Prot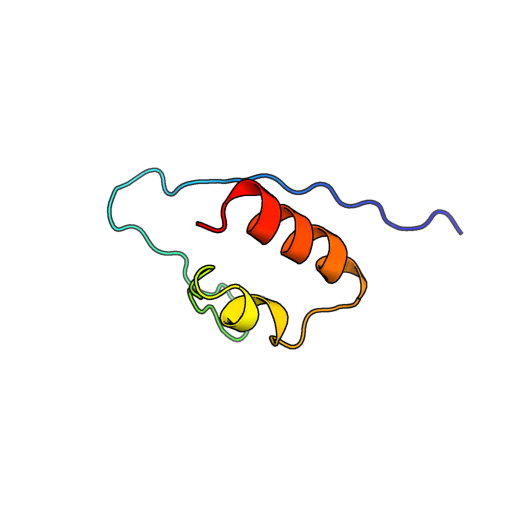ein AF-U1RHJ3-F1 (afdb_monomer_lite)

Organism: NCBI:txid1227262

pLDDT: mean 91.76, std 7.77, range [49.44, 97.06]

Structure (mmCIF, N/CA/C/O backbone):
data_AF-U1RHJ3-F1
#
_entry.id   AF-U1RHJ3-F1
#
loop_
_atom_site.group_PDB
_atom_site.id
_atom_site.type_symbol
_atom_site.label_atom_id
_atom_site.label_alt_id
_atom_site.label_comp_id
_atom_site.label_asym_id
_atom_site.label_entity_id
_atom_site.label_seq_id
_atom_site.pdbx_PDB_ins_code
_atom_site.Cartn_x
_atom_site.Cartn_y
_atom_site.Cartn_z
_atom_site.occupancy
_atom_site.B_iso_or_equiv
_atom_site.auth_seq_id
_atom_site.auth_comp_id
_atom_site.auth_asym_id
_atom_site.auth_atom_id
_atom_site.pdbx_PDB_model_num
ATOM 1 N N . MET A 1 1 ? 0.936 9.154 -25.556 1.00 49.44 1 MET A N 1
ATOM 2 C CA . MET A 1 1 ? 1.557 8.296 -24.524 1.00 49.44 1 MET A CA 1
ATOM 3 C C . MET A 1 1 ? 0.455 7.466 -23.888 1.00 49.44 1 MET A C 1
ATOM 5 O O . MET A 1 1 ? -0.451 8.045 -23.302 1.00 49.44 1 MET A O 1
ATOM 9 N N . HIS A 1 2 ? 0.459 6.146 -24.057 1.00 66.38 2 HIS A N 1
ATOM 10 C CA . HIS A 1 2 ? -0.476 5.282 -23.335 1.00 66.38 2 HIS A CA 1
ATOM 11 C C . HIS A 1 2 ? 0.091 5.103 -21.925 1.00 66.38 2 HIS A C 1
ATOM 13 O O . HIS A 1 2 ? 1.075 4.394 -21.754 1.00 66.38 2 HIS A O 1
ATOM 19 N N . GLY A 1 3 ? -0.431 5.855 -20.952 1.00 82.19 3 GLY A N 1
ATOM 20 C CA . GLY A 1 3 ? 0.039 5.801 -19.565 1.00 82.19 3 GLY A CA 1
ATOM 21 C C . GLY A 1 3 ? -0.074 4.403 -18.946 1.00 82.19 3 GLY A C 1
ATOM 22 O O . GLY A 1 3 ? -0.694 3.500 -19.508 1.00 82.19 3 GLY A O 1
ATOM 23 N N . PHE A 1 4 ? 0.509 4.227 -17.763 1.00 86.94 4 PHE A N 1
ATOM 24 C CA . PHE A 1 4 ? 0.427 2.969 -17.021 1.00 86.94 4 PHE A CA 1
ATOM 25 C C . PHE A 1 4 ? -0.921 2.833 -16.303 1.00 86.94 4 PHE A C 1
ATOM 27 O O . PHE A 1 4 ? -1.548 3.823 -15.927 1.00 86.94 4 PHE A O 1
ATOM 34 N N . ARG A 1 5 ? -1.374 1.591 -16.109 1.00 91.25 5 ARG A N 1
ATOM 35 C CA . ARG A 1 5 ? -2.568 1.260 -15.321 1.00 91.25 5 ARG A CA 1
ATOM 36 C C . ARG A 1 5 ? -2.187 0.272 -14.232 1.00 91.25 5 ARG A C 1
ATOM 38 O O . ARG A 1 5 ? -1.469 -0.685 -14.503 1.00 91.25 5 ARG A O 1
ATOM 45 N N . MET A 1 6 ? -2.719 0.487 -13.037 1.00 92.12 6 MET A N 1
ATOM 46 C CA . MET A 1 6 ? -2.485 -0.357 -11.872 1.00 92.12 6 MET A CA 1
ATOM 47 C C . MET A 1 6 ? -3.807 -0.950 -11.381 1.00 92.12 6 MET A C 1
ATOM 49 O O . MET A 1 6 ? -4.849 -0.297 -11.430 1.00 92.12 6 MET A O 1
ATOM 53 N N . ARG A 1 7 ? -3.760 -2.203 -10.927 1.00 94.44 7 ARG A N 1
ATOM 54 C CA . ARG A 1 7 ? -4.832 -2.861 -10.176 1.00 94.44 7 ARG A CA 1
ATOM 55 C C . ARG A 1 7 ? -4.252 -3.320 -8.846 1.00 94.44 7 ARG A C 1
ATOM 57 O O . ARG A 1 7 ? -3.110 -3.770 -8.809 1.00 94.44 7 ARG A O 1
ATOM 64 N N . VAL A 1 8 ? -5.038 -3.182 -7.786 1.00 92.88 8 VAL A N 1
ATOM 65 C CA . VAL A 1 8 ? -4.646 -3.502 -6.411 1.00 92.88 8 VAL A CA 1
ATOM 66 C C . VAL A 1 8 ? -5.702 -4.415 -5.813 1.00 92.88 8 VAL A C 1
ATOM 68 O O . VAL A 1 8 ? -6.893 -4.237 -6.070 1.00 92.88 8 VAL A O 1
ATOM 71 N N . TRP A 1 9 ? -5.259 -5.389 -5.026 1.00 94.69 9 TRP A N 1
ATOM 72 C CA . TRP A 1 9 ? -6.115 -6.357 -4.353 1.00 94.69 9 TRP A CA 1
ATOM 73 C C . TRP A 1 9 ? -5.754 -6.415 -2.876 1.00 94.69 9 TRP A C 1
ATOM 75 O O . TRP A 1 9 ? -4.582 -6.307 -2.518 1.00 94.69 9 TRP A O 1
ATOM 85 N N . LEU A 1 10 ? -6.763 -6.624 -2.035 1.00 93.38 10 LEU A N 1
ATOM 86 C CA . LEU A 1 10 ? -6.542 -7.037 -0.656 1.00 93.38 10 LEU A CA 1
ATOM 87 C C . LEU A 1 10 ? -6.154 -8.515 -0.628 1.00 93.38 10 LEU A C 1
ATOM 89 O O . LEU A 1 10 ? -6.675 -9.317 -1.405 1.00 93.38 10 LEU A O 1
ATOM 93 N N . ALA A 1 11 ? -5.242 -8.860 0.272 1.00 91.50 11 ALA A N 1
ATOM 94 C CA . ALA A 1 11 ? -4.794 -10.223 0.485 1.00 91.50 11 ALA A CA 1
ATOM 95 C C . ALA A 1 11 ? -4.532 -10.459 1.971 1.00 91.50 11 ALA A C 1
ATOM 97 O O . ALA A 1 11 ? -4.101 -9.557 2.691 1.00 91.50 11 ALA A O 1
ATOM 98 N N . GLU A 1 12 ? -4.748 -11.695 2.401 1.00 90.88 12 GLU A N 1
ATOM 99 C CA . GLU A 1 12 ? -4.445 -12.156 3.749 1.00 90.88 12 GLU A CA 1
ATOM 100 C C . GLU A 1 12 ? -3.444 -13.318 3.683 1.00 90.88 12 GLU A C 1
ATOM 102 O O . GLU A 1 12 ? -3.458 -14.090 2.715 1.00 90.88 12 GLU A O 1
ATOM 107 N N . PRO A 1 13 ? -2.556 -13.473 4.682 1.00 92.06 13 PRO A N 1
ATOM 108 C CA . PRO A 1 13 ? -1.676 -14.631 4.750 1.00 92.06 13 PRO A CA 1
ATOM 109 C C . PRO A 1 13 ? -2.479 -15.932 4.853 1.00 92.06 13 PRO A C 1
ATOM 111 O O . PRO A 1 13 ? -3.401 -16.042 5.655 1.00 92.06 13 PRO A O 1
ATOM 114 N N . THR A 1 14 ? -2.087 -16.958 4.095 1.00 92.75 14 THR A N 1
ATOM 115 C CA . THR A 1 14 ? -2.761 -18.269 4.132 1.00 92.75 14 THR A CA 1
ATOM 116 C C . THR A 1 14 ? -2.620 -18.970 5.487 1.00 92.75 14 THR A C 1
ATOM 118 O O . THR A 1 14 ? -3.467 -19.784 5.847 1.00 92.75 14 THR A O 1
ATOM 121 N N . ARG A 1 15 ? -1.549 -18.687 6.242 1.00 94.06 15 ARG A N 1
ATOM 122 C CA . ARG A 1 15 ? -1.324 -19.243 7.582 1.00 94.06 15 ARG A CA 1
ATOM 123 C C . ARG A 1 15 ? -1.351 -18.146 8.630 1.00 94.06 15 ARG A C 1
ATOM 125 O O . ARG A 1 15 ? -0.768 -17.076 8.457 1.00 94.06 15 ARG A O 1
ATOM 132 N N . VAL A 1 16 ? -1.986 -18.450 9.756 1.00 89.31 16 VAL A N 1
ATOM 133 C CA . VAL A 1 16 ? -1.997 -17.568 10.922 1.00 89.31 16 VAL A CA 1
ATOM 134 C C . VAL A 1 16 ? -0.565 -17.363 11.410 1.00 89.31 16 VAL A C 1
ATOM 136 O O . VAL A 1 16 ? 0.172 -18.322 11.614 1.00 89.31 16 VAL A O 1
ATOM 139 N N . GLY A 1 17 ? -0.187 -16.102 11.603 1.00 87.31 17 GLY A N 1
ATOM 140 C CA . GLY A 1 17 ? 1.147 -15.725 12.071 1.00 87.31 17 GLY A CA 1
ATOM 141 C C . GLY A 1 17 ? 2.169 -15.490 10.960 1.00 87.31 17 GLY A C 1
ATOM 142 O O . GLY A 1 17 ? 3.199 -14.880 11.242 1.00 87.31 17 GLY A O 1
ATOM 143 N N . ASP A 1 18 ? 1.878 -15.862 9.708 1.00 91.31 18 ASP A N 1
ATOM 144 C CA . ASP A 1 18 ? 2.775 -15.542 8.598 1.00 91.31 18 ASP A CA 1
ATOM 145 C C . ASP A 1 18 ? 2.866 -14.018 8.410 1.00 91.31 18 ASP A C 1
ATOM 147 O O . ASP A 1 18 ? 1.890 -13.258 8.512 1.00 91.31 18 ASP A O 1
ATOM 151 N N . ARG A 1 19 ? 4.092 -13.568 8.146 1.00 89.00 19 ARG A N 1
ATOM 152 C CA . ARG A 1 19 ? 4.435 -12.180 7.841 1.00 89.00 19 ARG A CA 1
ATOM 153 C C . ARG A 1 19 ? 5.271 -12.159 6.571 1.00 89.00 19 ARG A C 1
ATOM 155 O O . ARG A 1 19 ? 6.106 -13.032 6.341 1.00 89.00 19 ARG A O 1
ATOM 162 N N . GLY A 1 20 ? 5.034 -11.149 5.741 1.00 88.38 20 GLY A N 1
ATOM 163 C CA . GLY A 1 20 ? 5.860 -10.883 4.573 1.00 88.38 20 GLY A CA 1
ATOM 164 C C . GLY A 1 20 ? 7.290 -10.549 4.992 1.00 88.38 20 GLY A C 1
ATOM 165 O O . GLY A 1 20 ? 7.519 -10.024 6.081 1.00 88.38 20 GLY A O 1
ATOM 166 N N . ARG A 1 21 ? 8.244 -10.842 4.109 1.00 90.50 21 ARG A N 1
ATOM 167 C CA . ARG A 1 21 ? 9.648 -10.432 4.229 1.00 90.50 21 ARG A CA 1
ATOM 168 C C . ARG A 1 21 ? 10.065 -9.690 2.968 1.00 90.50 21 ARG A C 1
ATOM 170 O O . ARG A 1 21 ? 9.556 -9.998 1.890 1.00 90.50 21 ARG A O 1
ATOM 177 N N . ALA A 1 22 ? 10.991 -8.745 3.099 1.00 94.81 22 ALA A N 1
ATOM 178 C CA . ALA A 1 22 ? 11.571 -8.075 1.942 1.00 94.81 22 ALA A CA 1
ATOM 179 C C . ALA A 1 22 ? 12.287 -9.102 1.046 1.00 94.81 22 ALA A C 1
ATOM 181 O O . ALA A 1 22 ? 13.068 -9.927 1.525 1.00 94.81 22 ALA A O 1
ATOM 182 N N . GLY A 1 23 ? 11.974 -9.082 -0.250 1.00 93.69 23 GLY A N 1
ATOM 183 C CA . GLY A 1 23 ? 12.733 -9.802 -1.273 1.00 93.69 23 GLY A CA 1
ATOM 184 C C . GLY A 1 23 ? 13.883 -8.945 -1.806 1.00 93.69 23 GLY A C 1
ATOM 185 O O . GLY A 1 23 ? 14.003 -7.780 -1.454 1.00 93.69 23 GLY A O 1
ATOM 186 N N . ALA A 1 24 ? 14.685 -9.483 -2.727 1.00 96.44 24 ALA A N 1
ATOM 187 C CA . ALA A 1 24 ? 15.872 -8.794 -3.253 1.00 96.44 24 ALA A CA 1
ATOM 188 C C . ALA A 1 24 ? 15.592 -7.448 -3.958 1.00 96.44 24 ALA A C 1
ATOM 190 O O . ALA A 1 24 ? 16.500 -6.641 -4.115 1.00 96.44 24 ALA A O 1
ATOM 191 N N . ALA A 1 25 ? 14.351 -7.205 -4.389 1.00 95.75 25 ALA A N 1
ATOM 192 C CA . ALA A 1 25 ? 13.943 -5.967 -5.053 1.00 95.75 25 ALA A CA 1
ATOM 193 C C . ALA A 1 25 ? 13.479 -4.858 -4.086 1.00 95.75 25 ALA A C 1
ATOM 195 O O . ALA A 1 25 ? 13.077 -3.796 -4.549 1.00 95.75 25 ALA A O 1
ATOM 196 N N . HIS A 1 26 ? 13.478 -5.104 -2.770 1.00 94.75 26 HIS A N 1
ATOM 197 C CA . HIS A 1 26 ? 13.030 -4.138 -1.766 1.00 94.75 26 HIS A CA 1
ATOM 198 C C . HIS A 1 26 ? 14.061 -4.017 -0.645 1.00 94.75 26 HIS A C 1
ATOM 200 O O . HIS A 1 26 ? 14.539 -5.021 -0.125 1.00 94.75 26 HIS A O 1
ATOM 206 N N . GLU A 1 27 ? 14.361 -2.786 -0.238 1.00 94.56 27 GLU A N 1
ATOM 207 C CA . GLU A 1 27 ? 15.337 -2.516 0.826 1.00 94.56 27 GLU A CA 1
ATOM 208 C C . GLU A 1 27 ? 14.828 -2.936 2.210 1.00 94.56 27 GLU A C 1
ATOM 210 O O . GLU A 1 27 ? 15.589 -3.451 3.027 1.00 94.56 27 GLU A O 1
ATOM 215 N N . ARG A 1 28 ? 13.535 -2.725 2.485 1.00 94.50 28 ARG A N 1
ATOM 216 C CA . ARG A 1 28 ? 12.907 -3.071 3.764 1.00 94.50 28 ARG A CA 1
ATOM 217 C C . ARG A 1 28 ? 11.420 -3.368 3.614 1.00 94.50 28 ARG A C 1
ATOM 219 O O . ARG A 1 28 ? 10.786 -2.937 2.654 1.00 94.50 28 ARG A O 1
ATOM 226 N N . LEU A 1 29 ? 10.879 -4.099 4.586 1.00 95.00 29 LEU A N 1
ATOM 227 C CA . LEU A 1 29 ? 9.447 -4.338 4.742 1.00 95.00 29 LEU A CA 1
ATOM 228 C C . LEU A 1 29 ? 9.073 -4.109 6.202 1.00 95.00 29 LEU A C 1
ATOM 230 O O . LEU A 1 29 ? 9.647 -4.730 7.095 1.00 95.00 29 LEU A O 1
ATOM 234 N N . GLU A 1 30 ? 8.088 -3.246 6.422 1.00 93.69 30 GLU A N 1
ATOM 235 C CA . GLU A 1 30 ? 7.569 -2.907 7.742 1.00 93.69 30 GLU A CA 1
ATOM 236 C C . GLU A 1 30 ? 6.045 -3.036 7.736 1.00 93.69 30 GLU A C 1
ATOM 238 O O . GLU A 1 30 ? 5.373 -2.588 6.808 1.00 93.69 30 GLU A O 1
ATOM 243 N N . TRP A 1 31 ? 5.499 -3.661 8.779 1.00 93.12 31 TRP A N 1
ATOM 244 C CA . TRP A 1 31 ? 4.059 -3.686 9.015 1.00 93.12 31 TRP A CA 1
ATOM 245 C C . TRP A 1 31 ? 3.669 -2.429 9.785 1.00 93.12 31 TRP A C 1
ATOM 247 O O . TRP A 1 31 ? 4.195 -2.177 10.867 1.00 93.12 31 TRP A O 1
ATOM 257 N N . VAL A 1 32 ? 2.742 -1.654 9.233 1.00 93.75 32 VAL A N 1
ATOM 258 C CA . VAL A 1 32 ? 2.320 -0.362 9.781 1.00 93.75 32 VAL A CA 1
ATOM 259 C C . VAL A 1 32 ? 0.845 -0.443 10.154 1.00 93.75 32 VAL A C 1
ATOM 261 O O . VAL A 1 32 ? 0.051 -1.019 9.410 1.00 93.75 32 VAL A O 1
ATOM 264 N N . SER A 1 33 ? 0.481 0.102 11.317 1.00 92.12 33 SER A N 1
ATOM 265 C CA . SER A 1 33 ? -0.921 0.153 11.735 1.00 92.12 33 SER A CA 1
ATOM 266 C C . SER A 1 33 ? -1.719 1.087 10.825 1.00 92.12 33 SER A C 1
ATOM 268 O O . SER A 1 33 ? -1.222 2.133 10.409 1.00 92.12 33 SER A O 1
ATOM 270 N N . LEU A 1 34 ? -2.973 0.724 10.550 1.00 94.06 34 LEU A N 1
ATOM 271 C CA . LEU A 1 34 ? -3.949 1.620 9.918 1.00 94.06 34 LEU A CA 1
ATOM 272 C C . LEU A 1 34 ? -4.678 2.507 10.941 1.00 94.06 34 LEU A C 1
ATOM 274 O O . LEU A 1 34 ? -5.395 3.421 10.546 1.00 94.06 34 LEU A O 1
ATOM 278 N N . ASP A 1 35 ? -4.489 2.241 12.235 1.00 91.88 35 ASP A N 1
ATOM 279 C CA . ASP A 1 35 ? -5.077 2.977 13.354 1.00 91.88 35 ASP A CA 1
ATOM 280 C C . ASP A 1 35 ? -3.959 3.450 14.313 1.00 91.88 35 ASP A C 1
ATOM 282 O O . ASP A 1 35 ? -3.243 2.600 14.861 1.00 91.88 35 ASP A O 1
ATOM 286 N N . PRO A 1 36 ? -3.750 4.771 14.485 1.00 93.56 36 PRO A N 1
ATOM 287 C CA . PRO A 1 36 ? -4.492 5.858 13.844 1.00 93.56 36 PRO A CA 1
ATOM 288 C C . PRO A 1 36 ? -4.143 5.998 12.347 1.00 93.56 36 PRO A C 1
ATOM 290 O O . PRO A 1 36 ? -2.992 5.772 11.961 1.00 93.56 36 PRO A O 1
ATOM 293 N N . PRO A 1 37 ? -5.070 6.480 11.491 1.00 94.88 37 PRO A N 1
ATOM 294 C CA . PRO A 1 37 ? -4.822 6.635 10.052 1.00 94.88 37 PRO A CA 1
ATOM 295 C C . PRO A 1 37 ? -3.614 7.497 9.675 1.00 94.88 37 PRO A C 1
ATOM 297 O O . PRO A 1 37 ? -3.057 7.372 8.584 1.00 94.88 37 PRO A O 1
ATOM 300 N N . SER A 1 38 ? -3.202 8.404 10.562 1.00 94.62 38 SER A N 1
ATOM 301 C CA . SER A 1 38 ? -2.016 9.236 10.366 1.00 94.62 38 SER A CA 1
ATOM 302 C C . SER A 1 38 ? -0.735 8.413 10.217 1.00 94.62 38 SER A C 1
ATOM 304 O O . SER A 1 38 ? 0.154 8.839 9.480 1.00 94.62 38 SER A O 1
ATOM 306 N N . GLN A 1 39 ? -0.649 7.238 10.851 1.00 95.25 39 GLN A N 1
ATOM 307 C CA . GLN A 1 39 ? 0.558 6.414 10.840 1.00 95.25 39 GLN A CA 1
ATOM 308 C C . GLN A 1 39 ? 0.905 5.920 9.429 1.00 95.25 39 GLN A C 1
ATOM 310 O O . GLN A 1 39 ? 2.071 5.941 9.043 1.00 95.25 39 GLN A O 1
ATOM 315 N N . VAL A 1 40 ? -0.100 5.532 8.637 1.00 96.19 40 VAL A N 1
ATOM 316 C CA . VAL A 1 40 ? 0.110 5.129 7.240 1.00 96.19 40 VAL A CA 1
ATOM 317 C C . VAL A 1 40 ? 0.167 6.334 6.297 1.00 96.19 40 VAL A C 1
ATOM 319 O O . VAL A 1 40 ? 0.987 6.348 5.384 1.00 96.19 40 VAL A O 1
ATOM 322 N N . ARG A 1 41 ? -0.647 7.377 6.520 1.00 96.12 41 ARG A N 1
ATOM 323 C CA . ARG A 1 41 ? -0.743 8.545 5.619 1.00 96.12 41 ARG A CA 1
ATOM 324 C C . ARG A 1 41 ? 0.532 9.384 5.535 1.00 96.12 41 ARG A C 1
ATOM 326 O O . ARG A 1 41 ? 0.764 10.018 4.513 1.00 96.12 41 ARG A O 1
ATOM 333 N N . GLN A 1 42 ? 1.332 9.423 6.599 1.00 96.00 42 GLN A N 1
ATOM 334 C CA . GLN A 1 42 ? 2.532 10.269 6.673 1.00 96.00 42 GLN A CA 1
ATOM 335 C C . GLN A 1 42 ? 3.791 9.616 6.087 1.00 96.00 42 GLN A C 1
ATOM 337 O O . GLN A 1 42 ? 4.836 10.263 6.012 1.00 96.00 42 GLN A O 1
ATOM 342 N N . LEU A 1 43 ? 3.717 8.347 5.680 1.00 97.06 43 LEU A N 1
ATOM 343 C CA . LEU A 1 43 ? 4.837 7.682 5.021 1.00 97.06 43 LEU A CA 1
ATOM 344 C C . LEU A 1 43 ? 5.110 8.312 3.642 1.00 97.06 43 LEU A C 1
ATOM 346 O O . LEU A 1 43 ? 4.192 8.850 3.019 1.00 97.06 43 LEU A O 1
ATOM 350 N N . PRO A 1 44 ? 6.361 8.255 3.147 1.00 96.81 44 PRO A N 1
ATOM 351 C CA . PRO A 1 44 ? 6.773 8.911 1.905 1.00 96.81 44 PRO A CA 1
ATOM 352 C C . PRO A 1 44 ? 6.304 8.131 0.664 1.00 96.81 44 PRO A C 1
ATOM 354 O O . PRO A 1 44 ? 7.111 7.609 -0.105 1.00 96.81 44 PRO A O 1
ATOM 357 N N . TRP A 1 45 ? 4.990 8.020 0.486 1.00 97.00 45 TRP A N 1
ATOM 358 C CA 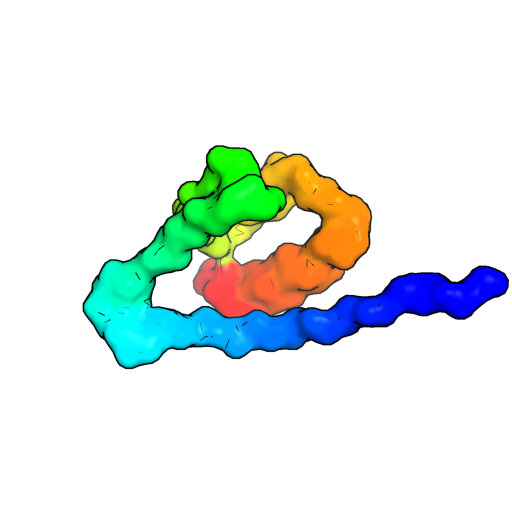. TRP A 1 45 ? 4.371 7.354 -0.655 1.00 97.00 45 TRP A CA 1
ATOM 359 C C . TRP A 1 45 ? 4.645 8.087 -1.965 1.00 97.00 45 TRP A C 1
ATOM 361 O O . TRP A 1 45 ? 4.763 9.316 -2.005 1.00 97.00 45 TRP A O 1
ATOM 371 N N . LEU A 1 46 ? 4.669 7.340 -3.069 1.00 95.69 46 LEU A N 1
ATOM 372 C CA . LEU A 1 46 ? 4.642 7.957 -4.387 1.00 95.69 46 LEU A CA 1
ATOM 373 C C . LEU A 1 46 ? 3.261 8.590 -4.626 1.00 95.69 46 LEU A C 1
ATOM 375 O O . LEU A 1 46 ? 2.252 8.067 -4.147 1.00 95.69 46 LEU A O 1
ATOM 379 N N . PRO A 1 47 ? 3.158 9.660 -5.437 1.00 95.56 47 PRO A N 1
ATOM 380 C CA . PRO A 1 47 ? 1.866 10.270 -5.756 1.00 95.56 47 PRO A CA 1
ATOM 381 C C . PRO A 1 47 ? 0.831 9.290 -6.333 1.00 95.56 47 PRO A C 1
ATOM 383 O O . PRO A 1 47 ? -0.366 9.464 -6.123 1.00 95.56 47 PRO A O 1
ATOM 386 N N . ALA A 1 48 ? 1.287 8.247 -7.037 1.00 94.25 48 ALA A N 1
ATOM 387 C CA . ALA A 1 48 ? 0.430 7.207 -7.604 1.00 94.25 48 ALA A CA 1
ATOM 388 C C . ALA A 1 48 ? -0.234 6.308 -6.544 1.00 94.25 48 ALA A C 1
ATOM 390 O O . ALA A 1 48 ? -1.269 5.704 -6.832 1.00 94.25 48 ALA A O 1
ATOM 391 N N . ASP A 1 49 ? 0.328 6.248 -5.334 1.00 96.31 49 ASP A N 1
ATOM 392 C CA . ASP A 1 49 ? -0.127 5.357 -4.267 1.00 96.31 49 ASP A CA 1
ATOM 393 C C . ASP A 1 49 ? -1.125 6.035 -3.326 1.00 96.31 49 ASP A C 1
ATOM 395 O O . ASP A 1 49 ? -1.927 5.354 -2.691 1.00 96.31 49 ASP A O 1
ATOM 399 N N . LEU A 1 50 ? -1.142 7.372 -3.264 1.00 96.62 50 LEU A N 1
ATOM 400 C CA . LEU A 1 50 ? -2.026 8.124 -2.363 1.00 96.62 50 LEU A CA 1
ATOM 401 C C . LEU A 1 50 ? -3.510 7.714 -2.476 1.00 96.62 50 LEU A C 1
ATOM 403 O O . LEU A 1 50 ? -4.133 7.499 -1.434 1.00 96.62 50 LEU A O 1
ATOM 407 N N . PRO A 1 51 ? -4.091 7.507 -3.681 1.00 95.94 51 PRO A N 1
ATOM 408 C CA . PRO A 1 51 ? -5.472 7.035 -3.791 1.00 95.94 51 PRO A CA 1
ATOM 409 C C . PRO A 1 51 ? -5.692 5.632 -3.204 1.00 95.94 51 PRO A C 1
ATOM 411 O O . PRO A 1 51 ? -6.781 5.336 -2.718 1.00 95.94 51 PRO A O 1
ATOM 414 N N . ILE A 1 52 ? -4.672 4.767 -3.237 1.00 95.88 52 ILE A N 1
ATOM 415 C CA . ILE A 1 52 ? -4.725 3.424 -2.645 1.00 95.88 52 ILE A CA 1
ATOM 416 C C . ILE A 1 52 ? -4.720 3.535 -1.122 1.00 95.88 52 ILE A C 1
ATOM 418 O O . ILE A 1 52 ? -5.530 2.885 -0.468 1.00 95.88 52 ILE A O 1
ATOM 422 N N . ILE A 1 53 ? -3.851 4.378 -0.557 1.00 96.56 53 ILE A N 1
ATOM 423 C CA . ILE A 1 53 ? -3.757 4.579 0.896 1.00 96.56 53 ILE A CA 1
ATOM 424 C C . ILE A 1 53 ? -5.072 5.118 1.466 1.00 96.56 53 ILE A C 1
ATOM 426 O O . ILE A 1 53 ? -5.566 4.592 2.463 1.00 96.56 53 ILE A O 1
ATOM 430 N N . GLU A 1 54 ? -5.691 6.097 0.803 1.00 95.94 54 GLU A N 1
ATOM 431 C CA . GLU A 1 54 ? -6.996 6.615 1.230 1.00 95.94 54 GLU A CA 1
ATOM 432 C C . GLU A 1 54 ? -8.112 5.571 1.112 1.00 95.94 54 GLU A C 1
ATOM 434 O O . GLU A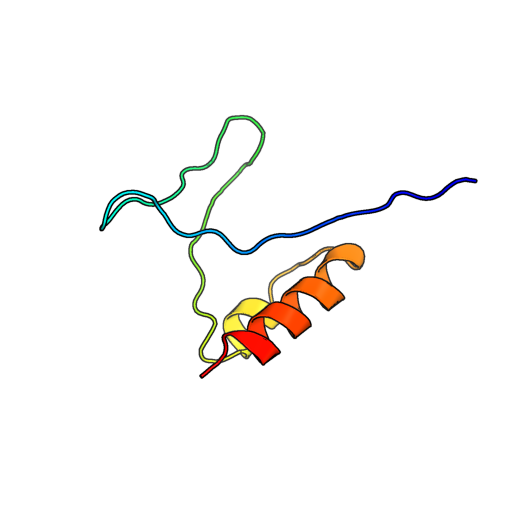 1 54 ? -8.961 5.476 2.002 1.00 95.94 54 GLU A O 1
ATOM 439 N N . ALA A 1 55 ? -8.093 4.736 0.068 1.00 95.12 55 ALA A N 1
ATOM 440 C CA . ALA A 1 55 ? -9.036 3.628 -0.056 1.00 95.12 55 ALA A CA 1
ATOM 441 C C . ALA A 1 55 ? -8.842 2.583 1.059 1.00 95.12 55 ALA A C 1
ATOM 443 O O . ALA A 1 55 ? -9.825 2.142 1.651 1.00 95.12 55 ALA A O 1
ATOM 444 N N . LEU A 1 56 ? -7.595 2.226 1.395 1.00 94.12 56 LEU A N 1
ATOM 445 C CA . LEU A 1 56 ? -7.281 1.293 2.483 1.00 94.12 56 LEU A CA 1
ATOM 446 C C . LEU A 1 56 ? -7.772 1.814 3.835 1.00 94.12 56 LEU A C 1
ATOM 448 O O . LEU A 1 56 ? -8.456 1.086 4.549 1.00 94.12 56 LEU A O 1
ATOM 452 N N . VAL A 1 57 ? -7.476 3.073 4.171 1.00 94.94 57 VAL A N 1
ATOM 453 C CA . VAL A 1 57 ? -7.942 3.698 5.420 1.00 94.94 57 VAL A CA 1
A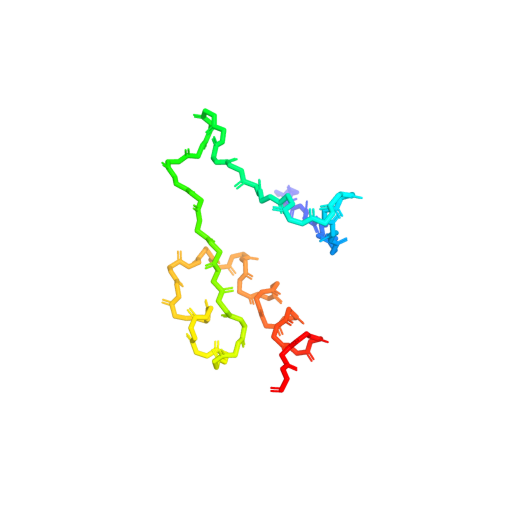TOM 454 C C . VAL A 1 57 ? -9.467 3.778 5.463 1.00 94.94 57 VAL A C 1
ATOM 456 O O . VAL A 1 57 ? -10.057 3.521 6.503 1.00 94.94 57 VAL A O 1
ATOM 459 N N . THR A 1 58 ? -10.120 4.105 4.349 1.00 93.69 58 THR A N 1
ATOM 460 C CA . THR A 1 58 ? -11.586 4.222 4.302 1.00 93.69 58 THR A CA 1
ATOM 461 C C . THR A 1 58 ? -12.284 2.871 4.468 1.00 93.69 58 THR A C 1
ATOM 463 O O . THR A 1 58 ? -13.330 2.794 5.105 1.00 93.69 58 THR A O 1
ATOM 466 N N . VAL A 1 59 ? -11.729 1.805 3.883 1.00 91.38 59 VAL A N 1
ATOM 467 C CA . VAL A 1 59 ? -12.344 0.467 3.892 1.00 91.38 59 VAL A CA 1
ATOM 468 C C . VAL A 1 59 ? -11.980 -0.333 5.146 1.00 91.38 59 VAL A C 1
ATOM 470 O O . VAL A 1 59 ? -12.789 -1.139 5.600 1.00 91.38 59 VAL A O 1
ATOM 473 N N . LEU A 1 60 ? -10.771 -0.146 5.686 1.00 91.06 60 LEU A N 1
ATOM 474 C CA . LEU A 1 60 ? -10.204 -0.985 6.752 1.00 91.06 60 LEU A CA 1
ATOM 475 C C . LEU A 1 60 ?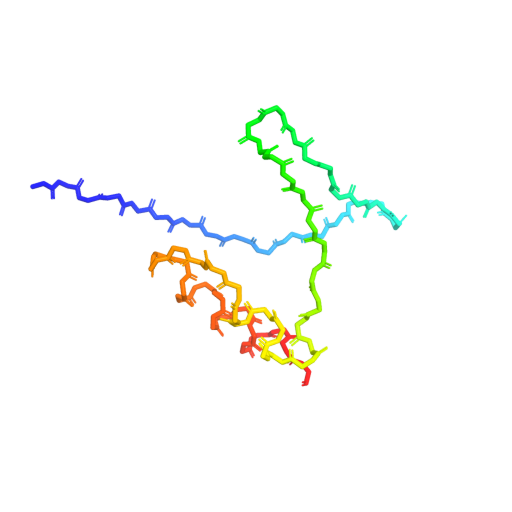 -9.824 -0.221 8.027 1.00 91.06 60 LEU A C 1
ATOM 477 O O . LEU A 1 60 ? -9.553 -0.862 9.045 1.00 91.06 60 LEU A O 1
ATOM 481 N N . GLY A 1 61 ? -9.755 1.112 7.982 1.00 81.00 61 GLY A N 1
ATOM 482 C CA . GLY A 1 61 ? -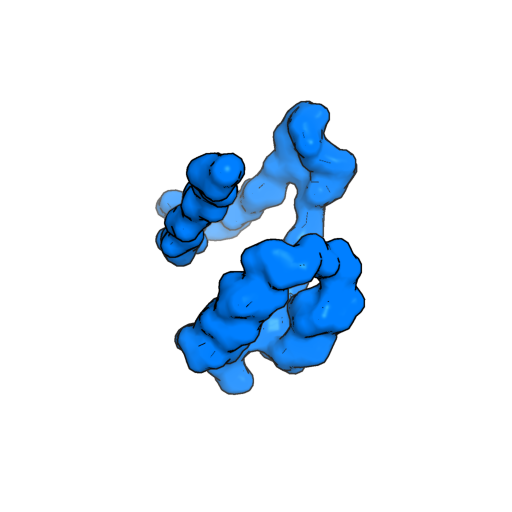9.562 1.933 9.176 1.00 81.00 61 GLY A CA 1
ATOM 483 C C . GLY A 1 61 ? -10.742 1.748 10.127 1.00 81.00 61 GLY A C 1
ATOM 484 O O . GLY A 1 61 ? -11.890 1.688 9.687 1.00 81.00 61 GLY A O 1
ATOM 485 N N . ARG A 1 62 ? -10.442 1.580 11.415 1.00 68.38 62 ARG A N 1
ATOM 486 C CA . ARG A 1 62 ? -11.439 1.404 12.476 1.00 68.38 62 ARG A CA 1
ATOM 487 C C . ARG A 1 62 ? -11.839 2.738 13.084 1.00 68.38 62 ARG A C 1
ATOM 489 O O . ARG A 1 62 ? -10.973 3.639 13.122 1.00 68.38 62 ARG A O 1
#

Radius of gyration: 13.74 Å; chains: 1; bounding box: 28×30×38 Å

Sequence (62 aa):
MHGFRMRVWLAEPTRVGDRGRAGAAHERLEWVSLDPPSQVRQLPWLPADLPIIEALVTVLGR

Foldseek 3Di:
DPDDDDDDDDDDDPDPPDDDFDDPVDPGDDDWDCVVVCGQQVPPDDPVCNVVSVVCNVVPND

Secondary structure (DSSP, 8-state):
-------------SSTT------TT-S------SSSTHHHHTS---TTTHHHHHHHHHHH--